Protein AF-X8DQR7-F1 (afdb_monomer_lite)

Foldseek 3Di:
DVVVVVVVVVVVVVVVVVVVVVVPPFPFQQDWDWDQDPVRDTKIWTWGARPPVGDIDDIDIDVVVVCVVVVDDPPPPDD

Organism: NCBI:txid1299321

Radius of gyration: 26.46 Å; chains: 1; bounding box: 50×26×84 Å

Secondary structure (DSSP, 8-state):
-HHHHHHHHHHHHHHHHHHHGGG----EE--EEEEE-TTS-EEEEE--EETTTTEEPPPEE-HHHHHHHS---S-----

Structure (mmCIF, N/CA/C/O backbone):
data_AF-X8DQR7-F1
#
_entry.id   AF-X8DQR7-F1
#
loop_
_atom_site.group_PDB
_atom_site.id
_atom_site.type_symbol
_atom_site.label_atom_id
_atom_site.label_alt_id
_atom_site.label_comp_id
_atom_site.label_asym_id
_atom_site.label_entity_id
_atom_site.label_seq_id
_atom_site.pdbx_PDB_ins_code
_atom_site.Cartn_x
_atom_site.Cartn_y
_atom_site.Cartn_z
_atom_site.occupancy
_atom_site.B_iso_or_equiv
_atom_site.auth_seq_id
_atom_site.auth_comp_id
_atom_site.auth_asym_id
_atom_site.auth_atom_id
_atom_site.pdbx_PDB_model_num
ATOM 1 N N . MET A 1 1 ? 36.749 16.007 -45.990 1.00 50.09 1 MET A N 1
ATOM 2 C CA . MET A 1 1 ? 35.508 16.617 -45.444 1.00 50.09 1 MET A CA 1
ATOM 3 C C . MET A 1 1 ? 34.413 15.598 -45.107 1.00 50.09 1 MET A C 1
ATOM 5 O O . MET A 1 1 ? 33.807 15.749 -44.059 1.00 50.09 1 MET A O 1
ATOM 9 N N . ARG A 1 2 ? 34.192 14.535 -45.900 1.00 49.75 2 ARG A N 1
ATOM 10 C CA . ARG A 1 2 ? 33.179 13.490 -45.613 1.00 49.75 2 ARG A CA 1
ATOM 11 C C . ARG A 1 2 ? 33.374 12.723 -44.292 1.00 49.75 2 ARG A C 1
ATOM 13 O O . ARG A 1 2 ? 32.406 12.515 -43.577 1.00 49.75 2 ARG A O 1
ATOM 20 N N . ALA A 1 3 ? 34.608 12.372 -43.922 1.00 51.97 3 ALA A N 1
ATOM 21 C CA . ALA A 1 3 ? 34.879 11.621 -42.686 1.00 51.97 3 ALA A CA 1
ATOM 22 C C . ALA A 1 3 ? 34.561 12.405 -41.393 1.00 51.97 3 ALA A C 1
ATOM 24 O O . ALA A 1 3 ? 34.182 11.814 -40.388 1.00 51.97 3 ALA A O 1
ATOM 25 N N . ARG A 1 4 ? 34.658 13.745 -41.431 1.00 50.53 4 ARG A N 1
ATOM 26 C CA . ARG A 1 4 ? 34.329 14.621 -40.290 1.00 50.53 4 ARG A CA 1
ATOM 27 C C . ARG A 1 4 ? 32.829 14.660 -39.986 1.00 50.53 4 ARG A C 1
ATOM 29 O O . ARG A 1 4 ? 32.479 14.813 -38.828 1.00 50.53 4 ARG A O 1
ATOM 36 N N . LEU A 1 5 ? 31.975 14.508 -41.002 1.00 51.81 5 LEU A N 1
ATOM 37 C CA . LEU A 1 5 ? 30.513 14.501 -40.854 1.00 51.81 5 LEU A CA 1
ATOM 38 C C . LEU A 1 5 ? 29.990 13.200 -40.226 1.00 51.81 5 LEU A C 1
ATOM 40 O O . LEU A 1 5 ? 29.006 13.223 -39.501 1.00 51.81 5 LEU A O 1
ATOM 44 N N . ILE A 1 6 ? 30.649 12.069 -40.480 1.00 54.75 6 ILE A N 1
ATOM 45 C CA . ILE A 1 6 ? 30.198 10.755 -39.992 1.00 54.75 6 ILE A CA 1
ATOM 46 C C . ILE A 1 6 ? 30.439 10.618 -38.480 1.00 54.75 6 ILE A C 1
ATOM 48 O O . ILE A 1 6 ? 29.595 10.094 -37.757 1.00 54.75 6 ILE A O 1
ATOM 52 N N . LEU A 1 7 ? 31.562 11.147 -37.987 1.00 54.56 7 LEU A N 1
ATOM 53 C CA . LEU A 1 7 ? 31.910 11.116 -36.564 1.00 54.56 7 LEU A CA 1
ATOM 54 C C . LEU A 1 7 ? 30.958 11.957 -35.701 1.00 54.56 7 LEU A C 1
ATOM 56 O O . LEU A 1 7 ? 30.584 11.525 -34.614 1.00 54.56 7 LEU A O 1
ATOM 60 N N . THR A 1 8 ? 30.519 13.124 -36.179 1.00 55.38 8 THR A N 1
ATOM 61 C CA . THR A 1 8 ? 29.575 13.978 -35.442 1.00 55.38 8 THR A CA 1
ATOM 62 C C . THR A 1 8 ? 28.185 13.360 -35.322 1.00 55.38 8 THR A C 1
ATOM 64 O O . THR A 1 8 ? 27.565 13.499 -34.272 1.00 55.38 8 THR A O 1
ATOM 67 N N . PHE A 1 9 ? 27.711 12.640 -36.345 1.00 56.44 9 PHE A N 1
ATOM 68 C CA . PHE A 1 9 ? 26.419 11.942 -36.295 1.00 56.44 9 PHE A CA 1
ATOM 69 C C . PHE A 1 9 ? 26.414 10.740 -35.342 1.00 56.44 9 PHE A C 1
ATOM 71 O O . PHE A 1 9 ? 25.400 10.462 -34.705 1.00 56.44 9 PHE A O 1
ATOM 78 N N . ALA A 1 10 ? 27.538 10.031 -35.213 1.00 57.28 10 ALA A N 1
ATOM 79 C CA . ALA A 1 10 ? 27.633 8.914 -34.278 1.00 57.28 10 ALA A CA 1
ATOM 80 C C . ALA A 1 10 ? 27.559 9.399 -32.820 1.00 57.28 10 ALA A C 1
ATOM 82 O O . ALA A 1 10 ? 26.800 8.853 -32.023 1.00 57.28 10 ALA A O 1
ATOM 83 N N . PHE A 1 11 ? 28.282 10.468 -32.472 1.00 56.34 11 PHE A N 1
ATOM 84 C CA . PHE A 1 11 ? 28.296 10.997 -31.103 1.00 56.34 11 PHE A CA 1
ATOM 85 C C . PHE A 1 11 ? 26.938 11.549 -30.644 1.00 56.34 11 PHE A C 1
ATOM 87 O O . PHE A 1 11 ? 26.566 11.361 -29.485 1.00 56.34 11 PHE A O 1
ATOM 94 N N . THR A 1 12 ? 26.166 12.180 -31.534 1.00 58.19 12 THR A N 1
ATOM 95 C CA . THR A 1 12 ? 24.821 12.672 -31.195 1.00 58.19 12 THR A CA 1
ATOM 96 C C . THR A 1 12 ? 23.822 11.536 -30.982 1.00 58.19 12 THR A C 1
ATOM 98 O O . THR A 1 12 ? 22.993 11.627 -30.077 1.00 58.19 12 THR A O 1
ATOM 101 N N . ALA A 1 13 ? 23.931 10.439 -31.738 1.00 57.16 13 ALA A N 1
ATOM 102 C CA . ALA A 1 13 ? 23.080 9.264 -31.558 1.00 57.16 13 ALA A CA 1
ATOM 103 C C . ALA A 1 13 ? 23.321 8.566 -30.206 1.00 57.16 13 ALA A C 1
ATOM 105 O O . ALA A 1 13 ? 22.361 8.255 -29.504 1.00 57.16 13 ALA A O 1
ATOM 106 N N . PHE A 1 14 ? 24.579 8.387 -29.784 1.00 58.62 14 PHE A N 1
ATOM 107 C CA . PHE A 1 14 ? 24.887 7.809 -28.466 1.00 58.62 14 PHE A CA 1
ATOM 108 C C . PHE A 1 14 ? 24.438 8.709 -27.303 1.00 58.62 14 PHE A C 1
ATOM 110 O O . PHE A 1 14 ? 23.920 8.206 -26.305 1.00 58.62 14 PHE A O 1
ATOM 117 N N . GLY A 1 15 ? 24.574 10.034 -27.439 1.00 57.66 15 GLY A N 1
ATOM 118 C CA . GLY A 1 15 ? 24.092 10.986 -26.433 1.00 57.66 15 GLY A CA 1
ATOM 119 C C . GLY A 1 15 ? 22.568 10.967 -26.259 1.00 57.66 15 GLY A C 1
ATOM 120 O O . GLY A 1 15 ? 22.077 11.019 -25.133 1.00 57.66 15 GLY A O 1
ATOM 121 N N . LEU A 1 16 ? 21.813 10.826 -27.355 1.00 56.22 16 LEU A N 1
ATOM 122 C CA . LEU A 1 16 ? 20.347 10.733 -27.326 1.00 56.22 16 LEU A CA 1
ATOM 123 C C . LEU A 1 16 ? 19.849 9.432 -26.677 1.00 56.22 16 LEU A C 1
ATOM 125 O O . LEU A 1 16 ? 18.888 9.469 -25.908 1.00 56.22 16 LEU A O 1
ATOM 129 N N . VAL A 1 17 ? 20.521 8.300 -26.918 1.00 58.31 17 VAL A N 1
ATOM 130 C CA . VAL A 1 17 ? 20.180 7.020 -26.267 1.00 58.31 17 VAL A CA 1
ATOM 131 C C . VAL A 1 17 ? 20.449 7.087 -24.759 1.00 58.31 17 VAL A C 1
ATOM 133 O O . VAL A 1 17 ? 19.592 6.687 -23.970 1.00 58.31 17 VAL A O 1
ATOM 136 N N . ALA A 1 18 ? 21.577 7.671 -24.342 1.00 56.91 18 ALA A N 1
ATOM 137 C CA . ALA A 1 18 ? 21.906 7.839 -22.925 1.00 56.91 18 ALA A CA 1
ATOM 138 C C . ALA A 1 18 ? 20.906 8.745 -22.177 1.00 56.91 18 ALA A C 1
ATOM 140 O O . ALA A 1 18 ? 20.572 8.467 -21.026 1.00 56.91 18 ALA A O 1
ATOM 141 N N . LEU A 1 19 ? 20.373 9.786 -22.830 1.00 55.00 19 LEU A N 1
ATOM 142 C CA . LEU A 1 19 ? 19.359 10.663 -22.229 1.00 55.00 19 LEU A CA 1
ATOM 143 C C . LEU A 1 19 ? 17.975 9.994 -22.138 1.00 55.00 19 LEU A C 1
ATOM 145 O O . LEU A 1 19 ? 17.246 10.225 -21.176 1.00 55.00 19 LEU A O 1
ATOM 149 N N . SER A 1 20 ? 17.628 9.126 -23.096 1.00 57.09 20 SER A N 1
ATOM 150 C CA . SER A 1 20 ? 16.345 8.403 -23.099 1.00 57.09 20 SER A CA 1
ATOM 151 C C . SER A 1 20 ? 16.221 7.348 -21.988 1.00 57.09 20 SER A C 1
ATOM 153 O O . SER A 1 20 ? 15.113 7.060 -21.542 1.00 57.09 20 SER A O 1
ATOM 155 N N . GLY A 1 21 ? 17.345 6.826 -21.480 1.00 54.16 21 GLY A N 1
ATOM 156 C CA . GLY A 1 21 ? 17.364 5.875 -20.360 1.00 54.16 21 GLY A CA 1
ATOM 157 C C . GLY A 1 21 ? 17.058 6.497 -18.992 1.00 54.16 21 GLY A C 1
ATOM 158 O O . GLY A 1 21 ? 16.634 5.792 -18.083 1.00 54.16 21 GLY A O 1
ATOM 159 N N . CYS A 1 22 ? 17.225 7.815 -18.836 1.00 55.16 22 CYS A N 1
ATOM 160 C CA . CYS A 1 22 ? 16.989 8.512 -17.564 1.00 55.16 22 CYS A CA 1
ATOM 161 C C . CYS A 1 22 ? 15.511 8.912 -17.359 1.00 55.16 22 CYS A C 1
ATOM 163 O O . CYS A 1 22 ? 15.096 9.248 -16.254 1.00 55.16 22 CYS A O 1
ATOM 165 N N . ALA A 1 23 ? 14.690 8.842 -18.413 1.00 54.06 23 ALA A N 1
ATOM 166 C CA . ALA A 1 23 ? 13.255 9.127 -18.345 1.00 54.06 23 ALA A CA 1
ATOM 167 C C . ALA A 1 23 ? 12.419 7.948 -17.808 1.00 54.06 23 ALA A C 1
ATOM 169 O O . ALA A 1 23 ? 11.209 8.084 -17.637 1.00 54.06 23 ALA A O 1
ATOM 170 N N . ALA A 1 24 ? 13.044 6.806 -17.495 1.00 55.44 24 ALA A N 1
ATOM 171 C CA . ALA A 1 24 ? 12.428 5.732 -16.719 1.00 55.44 24 ALA A CA 1
ATOM 172 C C . ALA A 1 24 ? 12.372 6.134 -15.236 1.00 55.44 24 ALA A C 1
ATOM 174 O O . ALA A 1 24 ? 12.985 5.518 -14.366 1.00 55.44 24 ALA A O 1
ATOM 175 N N . THR A 1 25 ? 11.670 7.227 -14.944 1.00 57.50 25 THR A N 1
ATOM 176 C CA . THR A 1 25 ? 11.389 7.652 -13.579 1.00 57.50 25 THR A CA 1
ATOM 177 C C . THR A 1 25 ? 10.542 6.563 -12.927 1.00 57.50 25 THR A C 1
ATOM 179 O O . THR A 1 25 ? 9.370 6.403 -13.264 1.00 57.50 25 THR A O 1
ATOM 182 N N . ALA A 1 26 ? 11.197 5.772 -12.076 1.00 59.22 26 ALA A N 1
ATOM 183 C CA . ALA A 1 26 ? 10.674 4.806 -11.119 1.00 59.22 26 ALA A CA 1
ATOM 184 C C . ALA A 1 26 ? 9.133 4.711 -11.079 1.00 59.22 26 ALA A C 1
ATOM 186 O O . ALA A 1 26 ? 8.462 5.544 -10.469 1.00 59.22 26 ALA A O 1
ATOM 187 N N . GLN A 1 27 ? 8.571 3.667 -11.701 1.00 71.19 27 GLN A N 1
ATOM 188 C CA . GLN A 1 27 ? 7.151 3.300 -11.601 1.00 71.19 27 GLN A CA 1
ATOM 189 C C . GLN A 1 27 ? 6.840 2.686 -10.225 1.00 71.19 27 GLN A C 1
ATOM 191 O O . GLN A 1 27 ? 6.308 1.576 -10.132 1.00 71.19 27 GLN A O 1
ATOM 196 N N . VAL A 1 28 ? 7.210 3.384 -9.150 1.00 80.31 28 VAL A N 1
ATOM 197 C CA . VAL A 1 28 ? 6.814 2.999 -7.799 1.00 80.31 28 VAL A CA 1
ATOM 198 C C . VAL A 1 28 ? 5.345 3.367 -7.650 1.00 80.31 28 VAL A C 1
ATOM 200 O O . VAL A 1 28 ? 4.984 4.536 -7.536 1.00 80.31 28 VAL A O 1
ATOM 203 N N . ASP A 1 29 ? 4.487 2.356 -7.707 1.00 82.56 29 ASP A N 1
ATOM 204 C CA . ASP A 1 29 ? 3.067 2.507 -7.429 1.00 82.56 29 ASP A CA 1
ATOM 205 C C . ASP A 1 29 ? 2.894 2.754 -5.932 1.00 82.56 29 ASP A C 1
ATOM 207 O O . ASP A 1 29 ? 3.244 1.890 -5.134 1.00 82.56 29 ASP A O 1
ATOM 211 N N . THR A 1 30 ? 2.383 3.931 -5.575 1.00 87.25 30 THR A N 1
ATOM 212 C CA . THR A 1 30 ? 2.035 4.347 -4.206 1.00 87.25 30 THR A CA 1
ATOM 213 C C . THR A 1 30 ? 0.541 4.638 -4.068 1.00 87.25 30 THR A C 1
ATOM 215 O O . THR A 1 30 ? 0.117 5.399 -3.197 1.00 87.25 30 THR A O 1
ATOM 218 N N . SER A 1 31 ? -0.287 4.062 -4.944 1.00 87.31 31 SER A N 1
ATOM 219 C CA . SER A 1 31 ? -1.732 4.256 -4.875 1.00 87.31 31 SER A CA 1
ATOM 220 C C . SER A 1 31 ? -2.316 3.713 -3.557 1.00 87.31 31 SER A C 1
ATOM 222 O O . SER A 1 31 ? -1.928 2.628 -3.104 1.00 87.31 31 SER A O 1
ATOM 224 N N . PRO A 1 32 ? -3.249 4.452 -2.925 1.00 90.88 32 PRO A N 1
ATOM 225 C CA . PRO A 1 32 ? -3.946 3.989 -1.734 1.00 90.88 32 PRO A CA 1
ATOM 226 C C . PRO A 1 32 ? -4.880 2.825 -2.072 1.00 90.88 32 PRO A C 1
ATOM 228 O O . PRO A 1 32 ? -5.487 2.772 -3.143 1.00 90.88 32 PRO A O 1
ATOM 231 N N . ARG A 1 33 ? -4.993 1.885 -1.138 1.00 91.06 33 ARG A N 1
ATOM 232 C CA . ARG A 1 33 ? -5.771 0.652 -1.260 1.00 91.06 33 ARG A CA 1
ATOM 233 C C . ARG A 1 33 ? -6.547 0.419 0.020 1.00 91.06 33 ARG A C 1
ATOM 235 O O . ARG A 1 33 ? -5.982 0.496 1.107 1.00 91.06 33 ARG A O 1
ATOM 242 N N . ASP A 1 34 ? -7.814 0.073 -0.116 1.00 93.75 34 ASP A N 1
ATOM 243 C CA . ASP A 1 34 ? -8.637 -0.306 1.023 1.00 93.75 34 ASP A CA 1
ATOM 244 C C . ASP A 1 34 ? -8.445 -1.791 1.342 1.00 93.75 34 ASP A C 1
ATOM 246 O O . ASP A 1 34 ? -8.660 -2.668 0.504 1.00 93.75 34 ASP A O 1
ATOM 250 N N . VAL A 1 35 ? -8.017 -2.072 2.570 1.00 91.50 35 VAL A N 1
ATOM 251 C CA . VAL A 1 35 ? -7.781 -3.414 3.099 1.00 91.50 35 VAL A CA 1
ATOM 252 C C . VAL A 1 35 ? -8.863 -3.720 4.124 1.00 91.50 35 VAL A C 1
ATOM 254 O O . VAL A 1 35 ? -9.097 -2.946 5.051 1.00 91.50 35 VAL A O 1
ATOM 257 N N . LYS A 1 36 ? -9.542 -4.858 3.961 1.00 93.19 36 LYS A N 1
ATOM 258 C CA . LYS A 1 36 ? -10.525 -5.339 4.932 1.00 93.19 36 LYS A CA 1
ATOM 259 C C . LYS A 1 36 ? -9.840 -6.248 5.948 1.00 93.19 36 LYS A C 1
ATOM 261 O O . LYS A 1 36 ? -9.208 -7.232 5.573 1.00 93.19 36 LYS A O 1
ATOM 266 N N . LEU A 1 37 ? -9.957 -5.892 7.217 1.00 89.62 37 LEU A N 1
ATOM 267 C CA . LEU A 1 37 ? -9.417 -6.627 8.354 1.00 89.62 37 LEU A CA 1
ATOM 268 C C . LEU A 1 37 ? -10.365 -7.765 8.764 1.00 89.62 37 LEU A C 1
ATOM 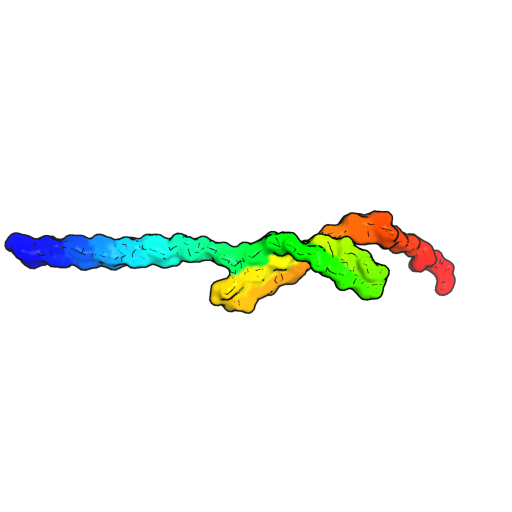270 O O . LEU A 1 37 ? -11.524 -7.823 8.343 1.00 89.62 37 LEU A O 1
ATOM 274 N N . GLY A 1 38 ? -9.866 -8.688 9.590 1.00 88.31 38 GLY A N 1
ATOM 275 C CA . GLY A 1 38 ? -10.626 -9.861 10.044 1.00 88.31 38 GLY A CA 1
ATOM 276 C C . GLY A 1 38 ? -11.838 -9.531 10.924 1.00 88.31 38 GLY A C 1
ATOM 277 O O . GLY A 1 38 ? -12.772 -10.321 10.995 1.00 88.31 38 GLY A O 1
ATOM 278 N N . ASP A 1 39 ? -11.848 -8.352 11.543 1.00 87.56 39 ASP A N 1
ATOM 279 C CA . ASP A 1 39 ? -12.961 -7.801 12.327 1.00 87.56 39 ASP A CA 1
ATOM 280 C C . ASP A 1 39 ? -14.045 -7.136 11.451 1.00 87.56 39 ASP A C 1
ATOM 282 O O . ASP A 1 39 ? -15.058 -6.656 11.953 1.00 87.56 39 ASP A O 1
ATOM 286 N N . GLY A 1 40 ? -13.843 -7.101 10.129 1.00 87.62 40 GLY A N 1
ATOM 287 C CA . GLY A 1 40 ? -14.741 -6.471 9.168 1.00 87.62 40 GLY A CA 1
ATOM 288 C C . GLY A 1 40 ? -14.464 -4.989 8.910 1.00 87.62 40 GLY A C 1
ATOM 289 O O . GLY A 1 40 ? -15.072 -4.436 7.990 1.00 87.62 40 GLY A O 1
ATOM 290 N N . THR A 1 41 ? -13.535 -4.366 9.639 1.00 89.62 41 THR A N 1
ATOM 291 C CA . THR A 1 41 ? -13.154 -2.961 9.456 1.00 89.62 41 THR A CA 1
ATOM 292 C C . THR A 1 41 ? -12.368 -2.773 8.161 1.00 89.62 41 THR A C 1
ATOM 294 O O . THR A 1 41 ? -11.614 -3.648 7.733 1.00 89.62 41 THR A O 1
ATOM 297 N N . THR A 1 42 ? -12.523 -1.613 7.522 1.00 92.75 42 THR A N 1
ATOM 298 C CA . THR A 1 42 ? -11.735 -1.234 6.343 1.00 92.75 42 THR A CA 1
ATOM 299 C C . THR A 1 42 ? -10.734 -0.146 6.700 1.00 92.75 42 THR A C 1
ATOM 301 O O . THR A 1 42 ? -11.099 0.889 7.258 1.00 92.75 42 THR A O 1
ATOM 304 N N . VAL A 1 43 ? -9.474 -0.380 6.345 1.00 93.12 43 VAL A N 1
ATOM 305 C CA . VAL A 1 43 ? -8.361 0.552 6.538 1.00 93.12 43 VAL A CA 1
ATOM 306 C C . VAL A 1 43 ? -7.712 0.872 5.206 1.00 93.12 43 VAL A C 1
ATOM 308 O O . VAL A 1 43 ? -7.481 -0.011 4.385 1.00 93.12 43 VAL A O 1
ATOM 311 N N . THR A 1 44 ? -7.407 2.144 4.990 1.00 93.81 44 THR A N 1
ATOM 312 C CA . THR A 1 44 ? -6.697 2.570 3.787 1.00 93.81 44 THR A CA 1
ATOM 313 C C . THR A 1 44 ? -5.198 2.445 4.028 1.00 93.81 44 THR A C 1
ATOM 315 O O . THR A 1 44 ? -4.665 3.004 4.990 1.00 93.81 44 THR A O 1
ATOM 318 N N . CYS A 1 45 ? -4.534 1.707 3.148 1.00 93.06 45 CYS A N 1
A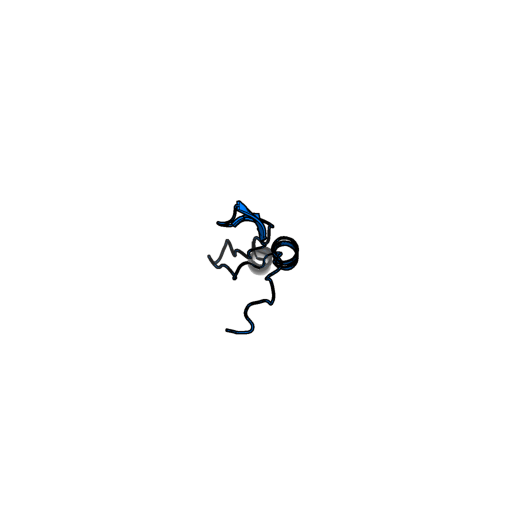TOM 319 C CA 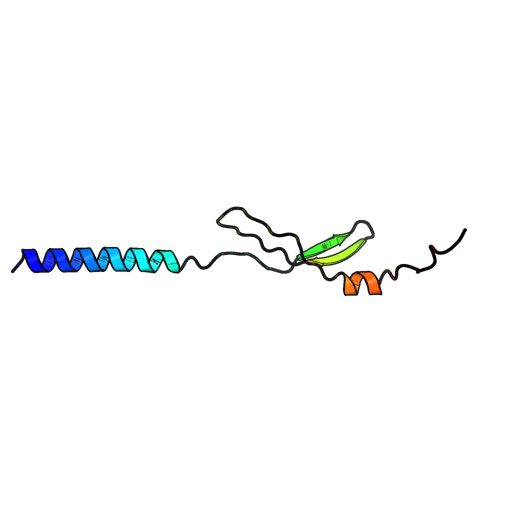. CYS A 1 45 ? -3.107 1.437 3.156 1.00 93.06 45 CYS A CA 1
ATOM 320 C C . CYS A 1 45 ? -2.456 1.942 1.871 1.00 93.06 45 CYS A C 1
ATOM 322 O O . CYS A 1 45 ? -3.001 1.788 0.782 1.00 93.06 45 CYS A O 1
ATOM 324 N N . VAL A 1 46 ? -1.253 2.483 1.983 1.00 92.56 46 VAL A N 1
ATOM 325 C CA . VAL A 1 46 ? -0.369 2.791 0.864 1.00 92.56 46 VAL A CA 1
ATOM 326 C C . VAL A 1 46 ? 0.786 1.800 0.893 1.00 92.56 46 VAL A C 1
ATOM 328 O O . VAL A 1 46 ? 1.445 1.622 1.917 1.00 92.56 46 VAL A O 1
ATOM 331 N N . VAL A 1 47 ? 1.034 1.154 -0.241 1.00 88.62 47 VAL A N 1
ATOM 332 C CA . VAL A 1 47 ? 2.179 0.259 -0.441 1.00 88.62 47 VAL A CA 1
ATOM 333 C C . VAL A 1 47 ? 3.011 0.845 -1.556 1.00 88.62 47 VAL A C 1
ATOM 335 O O . VAL A 1 47 ? 2.450 1.175 -2.592 1.00 88.62 47 VAL A O 1
ATOM 338 N N . ALA A 1 48 ? 4.321 0.964 -1.357 1.00 87.75 48 ALA A N 1
ATOM 339 C CA . ALA A 1 48 ? 5.236 1.297 -2.437 1.00 87.75 48 ALA A CA 1
ATOM 340 C C . ALA A 1 48 ? 5.627 0.004 -3.162 1.00 87.75 48 ALA A C 1
ATOM 342 O O . ALA A 1 48 ? 6.309 -0.843 -2.580 1.00 87.75 48 ALA A O 1
ATOM 343 N N . ILE A 1 49 ? 5.171 -0.156 -4.405 1.00 84.50 49 ILE A N 1
ATOM 344 C CA . ILE A 1 49 ? 5.472 -1.316 -5.251 1.00 84.50 49 ILE A CA 1
ATOM 345 C C . ILE A 1 49 ? 6.315 -0.854 -6.434 1.00 84.50 49 ILE A C 1
ATOM 347 O O . ILE A 1 49 ? 5.821 -0.159 -7.320 1.00 84.50 49 ILE A O 1
ATOM 351 N N . ASP A 1 50 ? 7.572 -1.278 -6.473 1.00 85.00 50 ASP A N 1
ATOM 352 C CA . ASP A 1 50 ? 8.428 -1.121 -7.640 1.00 85.00 50 ASP A CA 1
ATOM 353 C C . ASP A 1 50 ? 8.077 -2.202 -8.666 1.00 85.00 50 ASP A C 1
ATOM 355 O O . ASP A 1 50 ? 8.494 -3.360 -8.567 1.00 85.00 50 ASP A O 1
ATOM 359 N N . ARG A 1 51 ?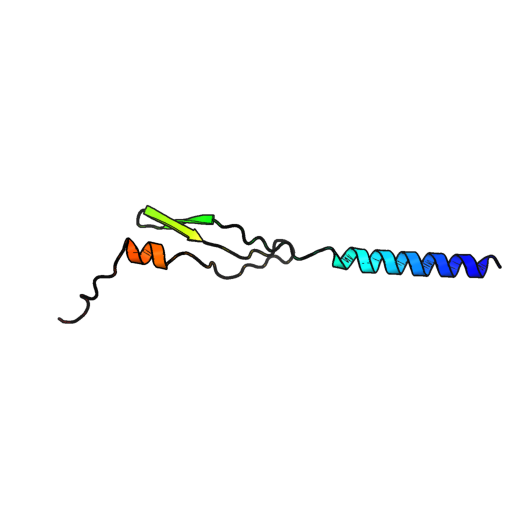 7.289 -1.809 -9.670 1.00 79.25 51 ARG A N 1
ATOM 360 C CA . ARG A 1 51 ? 6.846 -2.711 -10.740 1.00 79.25 51 ARG A CA 1
ATOM 361 C C . ARG A 1 51 ? 7.964 -3.112 -11.704 1.00 79.25 51 ARG A C 1
ATOM 363 O O . ARG A 1 51 ? 7.773 -4.064 -12.453 1.00 79.25 51 ARG A O 1
ATOM 370 N N . PHE A 1 52 ? 9.091 -2.400 -11.710 1.00 77.75 52 PHE A N 1
ATOM 371 C CA . PHE A 1 52 ? 10.194 -2.638 -12.638 1.00 77.75 52 PHE A CA 1
ATOM 372 C C . PHE A 1 52 ? 11.233 -3.594 -12.045 1.00 77.75 52 PHE A C 1
ATOM 374 O O . PHE A 1 52 ? 11.625 -4.556 -12.701 1.00 77.75 52 PHE A O 1
ATOM 381 N N . ASN A 1 53 ? 11.636 -3.370 -10.791 1.00 81.69 53 ASN A N 1
ATOM 382 C CA . ASN A 1 53 ? 12.630 -4.206 -10.108 1.00 81.69 53 ASN A CA 1
ATOM 383 C C . ASN A 1 53 ? 12.010 -5.334 -9.263 1.00 81.69 53 ASN A C 1
ATOM 385 O O . ASN A 1 53 ? 12.739 -6.162 -8.722 1.00 81.69 53 ASN A O 1
ATOM 389 N N . GLY A 1 54 ? 10.678 -5.382 -9.138 1.00 76.50 54 GLY A N 1
ATOM 390 C CA . GLY A 1 54 ? 9.972 -6.430 -8.392 1.00 76.50 54 GLY A CA 1
ATOM 391 C C . GLY A 1 54 ? 10.072 -6.287 -6.871 1.00 76.50 54 GLY A C 1
ATOM 392 O O . GLY A 1 54 ? 10.072 -7.287 -6.157 1.00 76.50 54 GLY A O 1
ATOM 393 N N . GLY A 1 55 ? 10.174 -5.054 -6.370 1.00 81.38 55 GLY A N 1
ATOM 394 C CA . GLY A 1 55 ? 10.301 -4.753 -4.943 1.00 81.38 55 GLY A CA 1
ATOM 395 C C . GLY A 1 55 ? 9.004 -4.236 -4.323 1.00 81.38 55 GLY A C 1
ATOM 396 O O . GLY A 1 55 ? 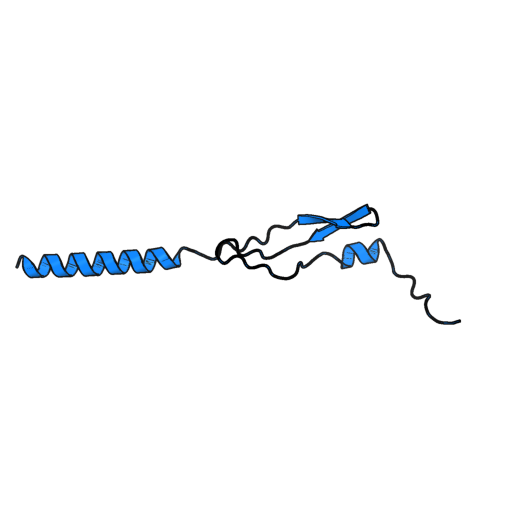8.212 -3.563 -4.978 1.00 81.38 55 GLY A O 1
ATOM 397 N N . SER A 1 56 ? 8.804 -4.492 -3.032 1.00 85.69 56 SER A N 1
ATOM 398 C CA . SER A 1 56 ? 7.738 -3.860 -2.249 1.00 85.69 56 SER A CA 1
ATOM 399 C C . SER A 1 56 ? 8.259 -3.405 -0.894 1.00 85.69 56 SER A C 1
ATOM 401 O O . SER A 1 56 ? 8.975 -4.154 -0.228 1.00 85.69 56 SER A O 1
ATOM 403 N N . ALA A 1 57 ? 7.863 -2.211 -0.463 1.00 84.69 57 ALA A N 1
ATOM 404 C CA . ALA A 1 57 ? 8.042 -1.785 0.920 1.00 84.69 57 ALA A CA 1
ATOM 405 C C . ALA A 1 57 ? 6.878 -2.269 1.796 1.00 84.69 57 ALA A C 1
ATOM 407 O O . ALA A 1 57 ? 5.799 -2.600 1.297 1.00 84.69 57 ALA A O 1
ATOM 408 N N . SER A 1 58 ? 7.083 -2.269 3.114 1.00 84.31 58 SER A N 1
ATOM 409 C CA . SER A 1 58 ? 6.005 -2.512 4.074 1.00 84.31 58 SER A CA 1
ATOM 410 C C . SER A 1 58 ? 4.848 -1.519 3.868 1.00 84.31 58 SER A C 1
ATOM 412 O O . SER A 1 58 ? 5.103 -0.338 3.613 1.00 84.31 58 SER A O 1
ATOM 414 N N . PRO A 1 59 ? 3.585 -1.964 3.991 1.00 88.25 59 PRO A N 1
ATOM 415 C CA . PRO A 1 59 ? 2.426 -1.087 3.876 1.00 88.25 59 PRO A CA 1
ATOM 416 C C . PRO A 1 59 ? 2.399 -0.065 5.020 1.00 88.25 59 PRO A C 1
ATOM 418 O O . PRO A 1 59 ? 2.641 -0.408 6.177 1.00 88.25 59 PRO A O 1
ATOM 421 N N . SER A 1 60 ? 2.047 1.179 4.706 1.00 90.31 60 SER A N 1
ATOM 422 C CA . SER A 1 60 ? 1.683 2.202 5.688 1.00 90.31 60 SER A CA 1
ATOM 423 C C . SER A 1 60 ? 0.172 2.383 5.652 1.00 90.31 60 SER A C 1
ATOM 425 O O . SER A 1 60 ? -0.382 2.648 4.589 1.00 90.31 60 SER A O 1
ATOM 427 N N . CYS A 1 61 ? -0.513 2.214 6.778 1.00 93.06 61 CYS A N 1
ATOM 428 C CA . CYS A 1 61 ? -1.970 2.288 6.833 1.00 93.06 61 CYS A CA 1
ATOM 429 C C . CYS A 1 61 ? -2.437 3.302 7.872 1.00 93.06 61 CYS A C 1
ATOM 431 O O . CYS A 1 61 ? -1.717 3.602 8.821 1.00 93.06 61 CYS A O 1
ATOM 433 N N . ASN A 1 62 ? -3.662 3.798 7.700 1.00 90.94 62 ASN A N 1
ATOM 434 C CA . ASN A 1 62 ? -4.301 4.733 8.625 1.00 90.94 62 ASN A CA 1
ATOM 435 C C . ASN A 1 62 ? -4.760 4.027 9.916 1.00 90.94 62 ASN A C 1
ATOM 437 O O . ASN A 1 62 ? -5.948 3.744 10.113 1.00 90.94 62 ASN A O 1
ATOM 441 N N . TRP A 1 63 ? -3.799 3.712 10.782 1.00 89.44 63 TRP A N 1
ATOM 442 C CA . TRP A 1 63 ? -4.034 3.068 12.073 1.00 89.44 63 TRP A CA 1
ATOM 443 C C . TRP A 1 63 ? -4.642 4.007 13.101 1.00 89.44 63 TRP A C 1
ATOM 445 O O . TRP A 1 63 ? -5.377 3.553 13.972 1.00 89.44 63 TRP A O 1
ATOM 455 N N . GLU A 1 64 ? -4.432 5.313 12.972 1.00 88.12 64 GLU A N 1
ATOM 456 C CA . GLU A 1 64 ? -5.040 6.307 13.849 1.00 88.12 64 GLU A CA 1
ATOM 457 C C . GLU A 1 64 ? -6.567 6.237 13.773 1.00 88.12 64 GLU A C 1
ATOM 459 O O . GLU A 1 64 ? -7.236 6.190 14.805 1.00 88.12 64 GLU A O 1
ATOM 464 N N . ARG A 1 65 ? -7.133 6.160 12.560 1.00 83.38 65 ARG A N 1
ATOM 465 C CA . ARG A 1 65 ? -8.585 6.020 12.383 1.00 83.38 65 ARG A CA 1
ATOM 466 C C . ARG A 1 65 ? -9.101 4.676 12.890 1.00 83.38 65 ARG A C 1
ATOM 468 O O . ARG A 1 65 ? -10.174 4.634 13.485 1.00 83.38 65 ARG A O 1
ATOM 475 N N . TYR A 1 66 ? -8.353 3.596 12.671 1.00 86.25 66 TYR A N 1
ATOM 476 C CA . TYR A 1 66 ? -8.709 2.279 13.199 1.00 86.25 66 TYR A CA 1
ATOM 477 C C . TYR A 1 66 ? -8.763 2.293 14.735 1.00 86.25 66 TYR A C 1
ATOM 479 O O . TYR A 1 66 ? -9.769 1.898 15.315 1.00 86.25 66 TYR A O 1
ATOM 487 N N . ASN A 1 67 ? -7.743 2.847 15.392 1.00 88.38 67 ASN A N 1
ATOM 488 C CA . ASN A 1 67 ? -7.651 2.914 16.853 1.00 88.38 67 ASN A CA 1
ATOM 489 C C . ASN A 1 67 ? -8.720 3.817 17.488 1.00 88.38 67 ASN A C 1
ATOM 491 O O . ASN A 1 67 ? -9.098 3.600 18.634 1.00 88.38 67 ASN A O 1
ATOM 495 N N . GLN A 1 68 ? -9.223 4.828 16.771 1.00 85.44 68 GLN A N 1
ATOM 496 C CA . GLN A 1 68 ? -10.353 5.643 17.240 1.00 85.44 68 GLN A CA 1
ATOM 497 C C . GLN A 1 68 ? -11.678 4.871 17.239 1.00 85.44 68 GLN A C 1
ATOM 499 O O . GLN A 1 68 ? -12.526 5.115 18.094 1.00 85.44 68 GLN A O 1
ATOM 504 N N . LEU A 1 69 ? -11.867 3.965 16.276 1.00 83.25 69 LEU A N 1
ATOM 505 C CA . LEU A 1 69 ? -13.055 3.110 16.184 1.00 83.25 69 LEU A CA 1
ATOM 506 C C . LEU A 1 69 ? -12.955 1.888 17.102 1.00 83.25 69 LEU A C 1
ATOM 508 O O . LEU A 1 69 ? -13.977 1.387 17.561 1.00 83.25 69 LEU A O 1
ATOM 512 N N . HIS A 1 70 ? -11.725 1.463 17.395 1.00 82.06 70 HIS A N 1
ATOM 513 C CA . HIS A 1 70 ? -11.396 0.346 18.275 1.00 82.06 70 HIS A CA 1
ATOM 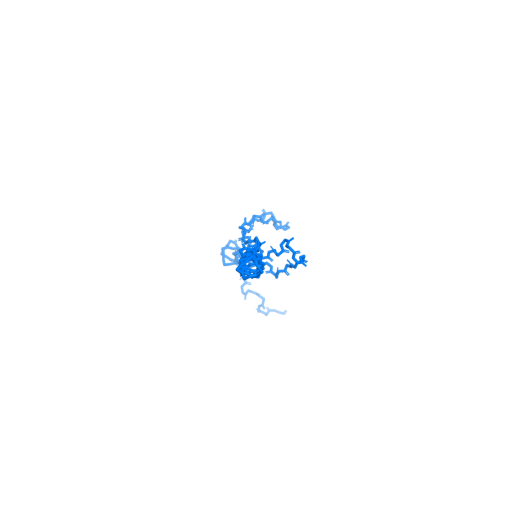514 C C . HIS A 1 70 ? -10.465 0.809 19.393 1.00 82.06 70 HIS A C 1
ATOM 516 O O . HIS A 1 70 ? -9.286 0.436 19.411 1.00 82.06 70 HIS A O 1
ATOM 522 N N . PRO A 1 71 ? -10.954 1.659 20.312 1.00 78.62 71 PRO A N 1
ATOM 523 C CA . PRO A 1 71 ? -10.156 2.082 21.443 1.00 78.62 71 PRO A CA 1
ATOM 524 C C . PRO A 1 71 ? -9.772 0.843 22.245 1.00 78.62 71 PRO A C 1
ATOM 526 O O . PRO A 1 71 ? -10.627 0.097 22.722 1.00 78.62 71 PRO A O 1
ATOM 529 N N . VAL A 1 72 ? -8.468 0.611 22.379 1.00 73.56 72 VAL A N 1
ATOM 530 C CA . VAL A 1 72 ? -7.973 -0.419 23.286 1.00 73.56 72 VAL A CA 1
ATOM 531 C C . VAL A 1 72 ? -8.344 0.050 24.684 1.00 73.56 72 VAL A C 1
ATOM 533 O O . VAL A 1 72 ? -7.823 1.064 25.151 1.00 73.56 72 VAL A O 1
ATOM 536 N N . GLU A 1 73 ? -9.269 -0.643 25.345 1.00 69.31 73 GLU A N 1
ATOM 537 C CA . GLU A 1 73 ? -9.508 -0.386 26.757 1.00 69.31 73 GLU A CA 1
ATOM 538 C C . GLU A 1 73 ? -8.187 -0.623 27.489 1.00 69.31 73 GLU A C 1
ATOM 540 O O . GLU A 1 73 ? -7.664 -1.739 27.524 1.00 69.31 73 GLU A O 1
ATOM 545 N N . SER A 1 74 ? -7.633 0.420 28.104 1.00 60.59 74 SER A N 1
ATOM 546 C CA . SER A 1 74 ? -6.411 0.364 28.917 1.00 60.59 74 SER A CA 1
ATOM 547 C C . SER A 1 74 ? -6.578 -0.479 30.200 1.00 60.59 74 SER A C 1
ATOM 549 O O . SER A 1 74 ? -5.816 -0.329 31.152 1.00 60.59 74 SER A O 1
ATOM 551 N N . GLY A 1 75 ? -7.590 -1.350 30.252 1.00 56.06 75 GLY A N 1
ATOM 552 C CA . GLY A 1 75 ? -8.011 -2.168 31.382 1.00 56.06 75 GLY A CA 1
ATOM 553 C C . GLY A 1 75 ? -7.249 -3.482 31.554 1.00 56.06 75 GLY A C 1
ATOM 554 O O . GLY A 1 75 ? -7.609 -4.265 32.425 1.00 56.06 75 GLY A O 1
ATOM 555 N N . ALA A 1 76 ? -6.169 -3.734 30.810 1.00 56.47 76 ALA A N 1
ATOM 556 C CA . ALA A 1 76 ? -5.228 -4.815 31.127 1.00 56.47 76 ALA A CA 1
ATOM 557 C C . ALA A 1 76 ? -4.172 -4.354 32.150 1.00 56.47 76 ALA A C 1
ATOM 559 O O . ALA A 1 76 ? -2.969 -4.552 31.993 1.00 56.47 76 ALA A O 1
ATOM 560 N N . GLY A 1 77 ? -4.644 -3.712 33.214 1.00 60.41 77 GLY A N 1
ATOM 561 C CA . GLY A 1 77 ? -3.912 -3.507 34.447 1.00 60.41 77 GLY A CA 1
ATOM 562 C C . GLY A 1 77 ? -4.691 -4.164 35.576 1.00 60.41 77 GLY A C 1
ATOM 563 O O . GLY A 1 77 ? -5.672 -3.595 36.042 1.00 60.41 77 GLY A O 1
ATOM 564 N N . ARG A 1 78 ? -4.172 -5.304 36.061 1.00 50.53 78 ARG A N 1
ATOM 565 C CA . ARG A 1 78 ? -4.463 -5.939 37.363 1.00 50.53 78 ARG A CA 1
ATOM 566 C C . ARG A 1 78 ? -5.640 -6.933 37.413 1.00 50.53 78 ARG A C 1
ATOM 568 O O . ARG A 1 78 ? -6.758 -6.568 37.763 1.00 50.53 78 ARG A O 1
ATOM 575 N N . ARG A 1 79 ? -5.318 -8.222 37.269 1.00 48.25 79 ARG A N 1
ATOM 576 C CA . ARG A 1 79 ? -5.388 -9.223 38.354 1.00 48.25 79 ARG A CA 1
ATOM 577 C C . ARG A 1 79 ? -4.522 -10.429 38.022 1.00 48.25 79 ARG A C 1
ATOM 579 O O . ARG A 1 79 ? -4.564 -10.860 36.854 1.00 48.25 79 ARG A O 1
#

Sequence (79 aa):
MRARLILTFAFTAFGLVALSGCAATAQVDTSPRDVKLGDGTTVTCVVAIDRFNGGSASPSCNWERYNQLHPVESGAGRR

pLDDT: mean 73.63, std 15.86, range [48.25, 93.81]